Protein AF-A0A226WRP9-F1 (afdb_monomer)

Nearest PDB structures (foldseek):
  2lrm-assembly1_B  TM=5.390E-01  e=3.665E-01  Escherichia coli K-12
  6h4c-assembly1_D  TM=4.830E-01  e=7.825E+00  Staphylococcus aureus

Organism: Caballeronia sordidicola (NCBI:txid196367)

Solvent-accessible surface area (backbone atoms only — not comparable to full-atom values): 4300 Å² total; per-residue (Å²): 132,63,78,87,50,51,60,57,52,54,52,51,40,39,43,77,68,62,75,72,68,52,99,83,60,58,66,42,96,62,55,62,63,42,45,52,52,52,50,55,51,41,70,75,41,72,86,57,58,65,62,57,50,56,50,52,36,40,76,67,64,76,30,69,74,63,60,86,132

Secondary structure (DSSP, 8-state):
--GGGHHHHHHHHHHHTTSS--TT--B-S--HHHHHHHHHHHHH-TTS-HHHHHHHHHHTTS---B---

Sequence (69 aa):
MEDAYKPALVYWVSGVDKLGVSETVTTVVDVATPVATIVGECTQTPQAPFASKVRDLYKSGRIALFRHS

InterPro domains:
  IPR036831 HNS-dependent expression A superfamily [SSF47752] (2-57)
  IPR038303 HNS-dependent expression A/B superfamily [G3DSA:1.10.890.10] (1-62)

Radius of gyration: 11.38 Å; Cα contacts (8 Å, |Δi|>4): 53; chains: 1; bounding box: 23×27×26 Å

Structure (mmCIF, N/CA/C/O backbone):
data_AF-A0A226WRP9-F1
#
_entry.id   AF-A0A226WRP9-F1
#
loop_
_atom_site.group_PDB
_atom_site.id
_atom_site.type_symbol
_atom_site.label_atom_id
_atom_site.label_alt_id
_atom_site.label_comp_id
_atom_site.label_asym_id
_atom_site.label_entity_id
_atom_site.label_seq_id
_atom_site.pdbx_PDB_ins_code
_atom_site.Cartn_x
_atom_site.Cartn_y
_atom_site.Cartn_z
_atom_site.occupancy
_atom_site.B_iso_or_equiv
_atom_site.auth_seq_id
_atom_site.auth_comp_id
_atom_site.auth_asym_id
_atom_site.auth_atom_id
_atom_site.pdbx_PDB_model_num
ATOM 1 N N . MET A 1 1 ? 7.018 12.318 6.440 1.00 63.06 1 MET A N 1
ATOM 2 C CA . MET A 1 1 ? 7.610 11.271 5.580 1.00 63.06 1 MET A CA 1
ATOM 3 C C . MET A 1 1 ? 7.855 11.900 4.230 1.00 63.06 1 MET A C 1
ATOM 5 O O . MET A 1 1 ? 6.928 12.513 3.717 1.00 63.06 1 MET A O 1
ATOM 9 N N . GLU A 1 2 ? 9.070 11.810 3.703 1.00 80.81 2 GLU A N 1
ATOM 10 C CA . GLU A 1 2 ? 9.376 12.351 2.376 1.00 80.81 2 GLU A CA 1
ATOM 11 C C . GLU A 1 2 ? 8.793 11.446 1.285 1.00 80.81 2 GLU A C 1
ATOM 13 O O . GLU A 1 2 ? 8.751 10.221 1.436 1.00 80.81 2 GLU A O 1
ATOM 18 N N . ASP A 1 3 ? 8.344 12.048 0.184 1.00 78.38 3 ASP A N 1
ATOM 19 C CA . ASP A 1 3 ? 7.636 11.342 -0.889 1.00 78.38 3 ASP A CA 1
ATOM 20 C C . ASP A 1 3 ? 8.477 10.233 -1.530 1.00 78.38 3 ASP A C 1
ATOM 22 O O . ASP A 1 3 ? 7.937 9.185 -1.886 1.00 78.38 3 ASP A O 1
ATOM 26 N N . ALA A 1 4 ? 9.800 10.415 -1.570 1.00 82.75 4 ALA A N 1
ATOM 27 C CA . ALA A 1 4 ? 10.756 9.435 -2.077 1.00 82.75 4 ALA A CA 1
ATOM 28 C C . ALA A 1 4 ? 10.725 8.090 -1.322 1.00 82.75 4 ALA A C 1
ATOM 30 O O . ALA A 1 4 ? 11.041 7.056 -1.907 1.00 82.75 4 ALA A O 1
ATOM 31 N N . TYR A 1 5 ? 10.307 8.069 -0.050 1.00 81.69 5 TYR A N 1
ATOM 32 C CA . TYR A 1 5 ? 10.278 6.845 0.764 1.00 81.69 5 TYR A CA 1
ATOM 33 C C . TYR A 1 5 ? 8.941 6.104 0.736 1.00 81.69 5 TYR A C 1
ATOM 35 O O . TYR A 1 5 ? 8.877 4.944 1.148 1.00 81.69 5 TYR A O 1
ATOM 43 N N . LYS A 1 6 ? 7.866 6.737 0.249 1.00 83.19 6 LYS A N 1
ATOM 44 C CA . LYS A 1 6 ? 6.526 6.131 0.236 1.00 83.19 6 LYS A CA 1
ATOM 45 C C . LYS A 1 6 ? 6.489 4.784 -0.506 1.00 83.19 6 LYS A C 1
ATOM 47 O O . LYS A 1 6 ? 5.923 3.846 0.058 1.00 83.19 6 LYS A O 1
ATOM 52 N N . PRO A 1 7 ? 7.112 4.622 -1.694 1.00 82.94 7 PRO A N 1
ATOM 53 C CA . PRO A 1 7 ? 7.126 3.330 -2.383 1.00 82.94 7 PRO A CA 1
ATOM 54 C C . PRO A 1 7 ? 7.822 2.232 -1.568 1.00 82.94 7 PRO A C 1
ATOM 56 O O . PRO A 1 7 ? 7.298 1.126 -1.441 1.00 82.94 7 PRO A O 1
ATOM 59 N N . ALA A 1 8 ? 8.966 2.551 -0.956 1.00 82.62 8 ALA A N 1
ATOM 60 C CA . ALA A 1 8 ? 9.728 1.602 -0.147 1.00 82.62 8 ALA A CA 1
ATOM 61 C C . ALA A 1 8 ? 8.936 1.128 1.081 1.00 82.62 8 ALA A C 1
ATOM 63 O O . ALA A 1 8 ? 8.960 -0.054 1.419 1.00 82.62 8 ALA A O 1
ATOM 64 N N . LEU A 1 9 ? 8.185 2.028 1.723 1.00 82.38 9 LEU A N 1
ATOM 65 C CA . LEU A 1 9 ? 7.381 1.685 2.893 1.00 82.38 9 LEU A CA 1
ATOM 66 C C . LEU A 1 9 ? 6.194 0.777 2.546 1.00 82.38 9 LEU A C 1
ATOM 68 O O . LEU A 1 9 ? 5.906 -0.160 3.291 1.00 82.38 9 LEU A O 1
ATOM 72 N N . VAL A 1 10 ? 5.524 1.028 1.415 1.00 83.00 10 VAL A N 1
ATOM 73 C CA . VAL A 1 10 ? 4.456 0.149 0.910 1.00 83.00 10 VAL A CA 1
ATOM 74 C C . VAL A 1 10 ? 5.003 -1.258 0.665 1.00 83.00 10 VAL A C 1
ATOM 76 O O . VAL A 1 10 ? 4.408 -2.231 1.130 1.0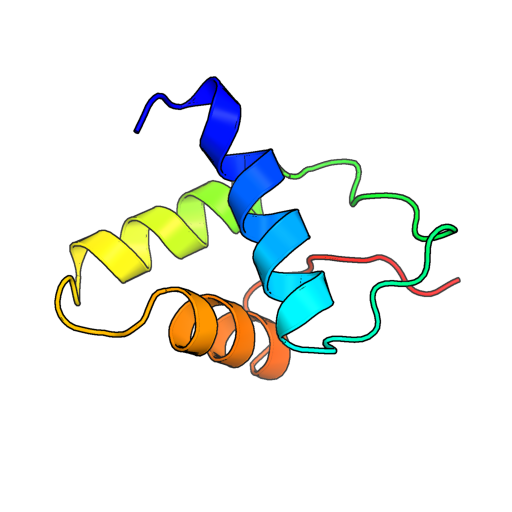0 83.00 10 VAL A O 1
ATOM 79 N N . TYR A 1 11 ? 6.165 -1.365 0.012 1.00 77.81 11 TYR A N 1
ATOM 80 C CA . TYR A 1 11 ? 6.808 -2.651 -0.254 1.00 77.81 11 TYR A CA 1
ATOM 81 C C . TYR A 1 11 ? 7.224 -3.376 1.036 1.00 77.81 11 TYR A C 1
ATOM 83 O O . TYR A 1 11 ? 6.904 -4.550 1.230 1.00 77.81 11 TYR A O 1
ATOM 91 N N . TRP A 1 12 ? 7.858 -2.671 1.974 1.00 80.69 12 TRP A N 1
ATOM 92 C CA . TRP A 1 12 ? 8.245 -3.254 3.260 1.00 80.69 12 TRP A CA 1
ATOM 93 C C . TRP A 1 12 ? 7.039 -3.816 4.025 1.00 80.69 12 TRP A C 1
ATOM 95 O O . TRP A 1 12 ? 7.058 -4.973 4.451 1.00 80.69 12 TRP A O 1
ATOM 105 N N . VAL A 1 13 ? 5.957 -3.038 4.132 1.00 82.56 13 VAL A N 1
ATOM 106 C CA . VAL A 1 13 ? 4.729 -3.480 4.805 1.00 82.56 13 VAL A CA 1
ATOM 107 C C . VAL A 1 13 ? 4.134 -4.696 4.127 1.00 82.56 13 VAL A C 1
ATOM 109 O O . VAL A 1 13 ? 3.759 -5.639 4.810 1.00 82.56 13 VAL A O 1
ATOM 112 N N . SER A 1 14 ? 4.078 -4.718 2.801 1.00 77.06 14 SER A N 1
ATOM 113 C CA . SER A 1 14 ? 3.514 -5.861 2.090 1.00 77.06 14 SER A CA 1
ATOM 114 C C . SER A 1 14 ? 4.293 -7.169 2.302 1.00 77.06 14 SER A C 1
ATOM 116 O O . SER A 1 14 ? 3.686 -8.244 2.316 1.00 77.06 14 SER A O 1
ATOM 118 N N . GLY A 1 15 ? 5.605 -7.086 2.557 1.00 74.00 15 GLY A N 1
ATOM 119 C CA . GLY A 1 15 ? 6.423 -8.222 2.984 1.00 74.00 15 GLY A CA 1
ATOM 120 C C . GLY A 1 15 ? 6.148 -8.648 4.429 1.00 74.00 15 GLY A C 1
ATOM 121 O O . GLY A 1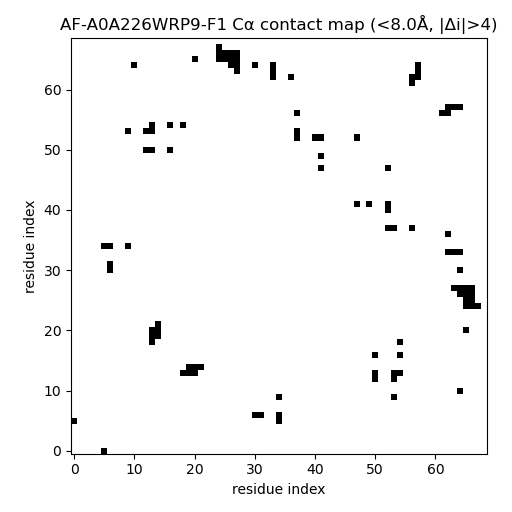 15 ? 5.895 -9.826 4.680 1.00 74.00 15 GLY A O 1
ATOM 122 N N . VAL A 1 16 ? 6.119 -7.698 5.373 1.00 70.56 16 VAL A N 1
ATOM 123 C CA . VAL A 1 16 ? 5.794 -7.957 6.795 1.00 70.56 16 VAL A CA 1
ATOM 124 C C . VAL A 1 16 ? 4.397 -8.559 6.958 1.00 70.56 16 VAL A C 1
ATOM 126 O O . VAL A 1 16 ? 4.178 -9.451 7.777 1.00 70.56 16 VAL A O 1
ATOM 129 N N . ASP A 1 17 ? 3.458 -8.098 6.141 1.00 72.38 17 ASP A N 1
ATOM 130 C CA . ASP A 1 17 ? 2.066 -8.528 6.126 1.00 72.38 17 ASP A CA 1
ATOM 131 C C . ASP A 1 17 ? 1.866 -9.885 5.418 1.00 72.38 17 ASP A C 1
ATOM 133 O O . ASP A 1 17 ? 0.767 -10.433 5.387 1.00 72.38 17 ASP A O 1
ATOM 137 N N . LYS A 1 18 ? 2.952 -10.478 4.897 1.00 68.62 18 LYS A N 1
ATOM 138 C CA . LYS A 1 18 ? 2.964 -11.764 4.187 1.00 68.62 18 LYS A CA 1
ATOM 139 C C . LYS A 1 18 ? 1.999 -11.790 2.999 1.00 68.62 18 LYS A C 1
ATOM 141 O O . LYS A 1 18 ? 1.400 -12.824 2.709 1.00 68.62 18 LYS A O 1
ATOM 146 N N . LEU A 1 19 ? 1.886 -10.683 2.261 1.00 69.06 19 LEU A N 1
ATOM 147 C CA . LEU A 1 19 ? 1.035 -10.590 1.064 1.00 69.06 19 LEU A CA 1
ATOM 148 C C . LEU A 1 19 ? 1.607 -11.331 -0.160 1.00 69.06 19 LEU A C 1
ATOM 150 O O . LEU A 1 19 ? 1.137 -11.124 -1.275 1.00 69.06 19 LEU A O 1
ATOM 154 N N . GLY A 1 20 ? 2.597 -12.209 0.036 1.00 62.59 20 GLY A N 1
ATOM 155 C CA . GLY A 1 20 ? 3.227 -12.993 -1.030 1.00 62.59 20 GLY A CA 1
ATOM 156 C C . GLY A 1 20 ? 4.478 -12.357 -1.639 1.00 62.59 20 GLY A C 1
ATOM 157 O O . GLY A 1 20 ? 4.881 -12.750 -2.729 1.00 62.59 20 GLY A O 1
ATOM 158 N N . VAL A 1 21 ? 5.109 -11.399 -0.953 1.00 58.31 21 VAL A N 1
ATOM 159 C CA . VAL A 1 21 ? 6.390 -10.822 -1.388 1.00 58.31 21 VAL A CA 1
ATOM 160 C C . VAL A 1 21 ? 7.500 -11.857 -1.215 1.00 58.31 21 VAL A C 1
ATOM 162 O O . VAL A 1 21 ? 7.877 -12.187 -0.093 1.00 58.31 21 VAL A O 1
ATOM 165 N N . SER A 1 22 ? 8.012 -12.373 -2.328 1.00 54.94 22 SER A N 1
ATOM 166 C CA . SER A 1 22 ? 9.258 -13.141 -2.384 1.00 54.94 22 SER A CA 1
ATOM 167 C C . SER A 1 22 ? 10.358 -12.259 -2.985 1.00 54.94 22 SER A C 1
ATOM 169 O O . SER A 1 22 ? 10.049 -11.331 -3.732 1.00 54.94 22 SER A O 1
ATOM 171 N N . GLU A 1 23 ? 11.634 -12.518 -2.680 1.00 53.38 23 GLU A N 1
ATOM 172 C CA . GLU A 1 23 ? 12.771 -11.703 -3.164 1.00 53.38 23 GLU A CA 1
ATOM 173 C C . GLU A 1 23 ? 12.818 -11.549 -4.697 1.00 53.38 23 GLU A C 1
ATOM 175 O O . GLU A 1 23 ? 13.413 -10.604 -5.205 1.00 53.38 23 GLU A O 1
ATOM 180 N N . THR A 1 24 ? 12.158 -12.440 -5.441 1.00 51.44 24 THR A N 1
ATOM 181 C CA . THR A 1 24 ? 12.104 -12.464 -6.910 1.00 51.44 24 THR A CA 1
ATOM 182 C C . THR A 1 24 ? 10.902 -11.743 -7.529 1.00 51.44 24 THR A C 1
ATOM 184 O O . THR A 1 24 ? 10.677 -11.854 -8.735 1.00 51.44 24 THR A O 1
ATOM 187 N N . VAL A 1 25 ? 10.115 -10.991 -6.756 1.00 55.75 25 VAL A N 1
ATOM 188 C CA . VAL A 1 25 ? 8.953 -10.279 -7.302 1.00 55.75 25 VAL A CA 1
ATOM 189 C C . VAL A 1 25 ? 9.397 -9.046 -8.088 1.00 55.75 25 VAL A C 1
ATOM 191 O O . VAL A 1 25 ? 9.957 -8.099 -7.538 1.00 55.75 25 VAL A O 1
ATOM 194 N N . THR A 1 26 ? 9.100 -9.032 -9.390 1.00 56.78 26 THR A N 1
ATOM 195 C CA . THR A 1 26 ? 9.236 -7.826 -10.209 1.00 56.78 26 THR A CA 1
ATOM 196 C C . THR A 1 26 ? 8.210 -6.813 -9.713 1.00 56.7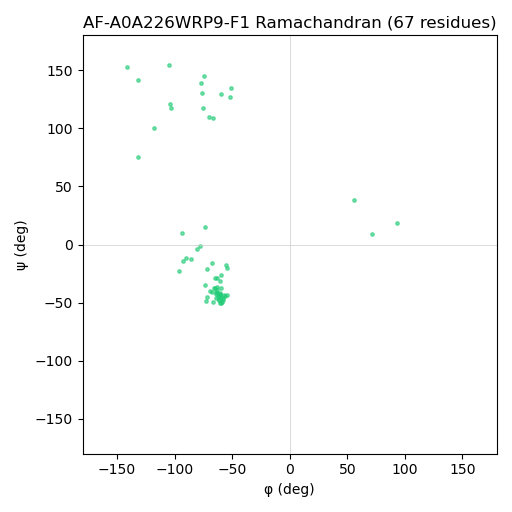8 26 THR A C 1
ATOM 198 O O . THR A 1 26 ? 7.000 -7.004 -9.869 1.00 56.78 26 THR A O 1
ATOM 201 N N . THR A 1 27 ? 8.693 -5.759 -9.059 1.00 57.78 27 THR A N 1
ATOM 202 C CA . THR A 1 27 ? 7.876 -4.619 -8.650 1.00 57.78 27 THR A CA 1
ATOM 203 C C . THR A 1 27 ? 7.081 -4.125 -9.853 1.00 57.78 27 THR A C 1
ATOM 205 O O . THR 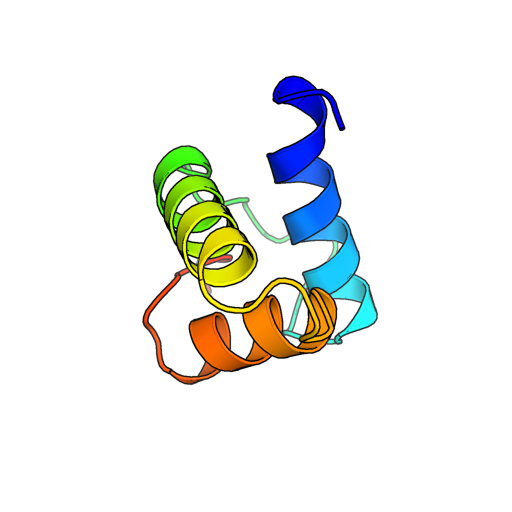A 1 27 ? 7.591 -4.054 -10.975 1.00 57.78 27 THR A O 1
ATOM 208 N N . VAL A 1 28 ? 5.793 -3.853 -9.640 1.00 55.72 28 VAL A N 1
ATOM 209 C CA . VAL A 1 28 ? 4.917 -3.331 -10.691 1.00 55.72 28 VAL A CA 1
ATOM 210 C C . VAL A 1 28 ? 5.602 -2.106 -11.297 1.00 55.72 28 VAL A C 1
ATOM 212 O O . VAL A 1 28 ? 6.016 -1.204 -10.573 1.00 55.72 28 VAL A O 1
ATOM 215 N N . VAL A 1 29 ? 5.748 -2.101 -12.625 1.00 56.97 29 VAL A N 1
ATOM 216 C CA . VAL A 1 29 ? 6.428 -1.042 -13.399 1.00 56.97 29 VAL A CA 1
ATOM 217 C C . VAL A 1 29 ? 5.820 0.350 -13.125 1.00 56.97 29 VAL A C 1
ATOM 219 O O . VAL A 1 29 ? 6.476 1.361 -13.347 1.00 56.97 29 VAL A O 1
ATOM 222 N N . ASP A 1 30 ? 4.607 0.398 -12.561 1.00 65.81 30 ASP A N 1
ATOM 223 C CA . ASP A 1 30 ? 3.975 1.579 -11.974 1.00 65.81 30 ASP A CA 1
ATOM 224 C C . ASP A 1 30 ? 3.689 1.393 -10.468 1.00 65.81 30 ASP A C 1
ATOM 226 O O . ASP A 1 30 ? 2.695 0.791 -10.059 1.00 65.81 30 ASP A O 1
ATOM 230 N N . VAL A 1 31 ? 4.565 1.953 -9.634 1.00 72.25 31 VAL A N 1
ATOM 231 C CA . VAL A 1 31 ? 4.370 2.080 -8.178 1.00 72.25 31 VAL A CA 1
ATOM 232 C C . VAL A 1 31 ? 3.679 3.388 -7.779 1.00 72.25 31 VAL A C 1
ATOM 234 O O . VAL A 1 31 ? 3.254 3.525 -6.631 1.00 72.25 31 VAL A O 1
ATOM 237 N N . ALA A 1 32 ? 3.540 4.354 -8.690 1.00 75.62 32 ALA A N 1
ATOM 238 C CA . ALA A 1 32 ? 3.005 5.673 -8.365 1.00 75.62 32 ALA A CA 1
ATOM 239 C C . ALA A 1 32 ? 1.495 5.613 -8.094 1.00 75.62 32 ALA A C 1
ATOM 241 O O . ALA A 1 32 ? 1.026 6.138 -7.081 1.00 75.62 32 ALA A O 1
ATOM 242 N N . THR A 1 33 ? 0.746 4.907 -8.943 1.00 81.94 33 THR A N 1
ATOM 243 C CA . THR A 1 33 ? -0.710 4.733 -8.808 1.00 81.94 33 THR A CA 1
ATOM 244 C C . THR A 1 33 ? -1.134 4.046 -7.497 1.00 81.94 33 THR A C 1
ATOM 246 O O . THR A 1 33 ? -1.986 4.594 -6.780 1.00 81.94 33 THR A O 1
ATOM 249 N N . PRO A 1 34 ? -0.560 2.888 -7.104 1.00 84.69 34 PRO A N 1
ATOM 250 C CA . PRO A 1 34 ? -0.922 2.255 -5.836 1.00 84.69 34 PRO A CA 1
ATOM 251 C C . PRO A 1 34 ? -0.507 3.099 -4.622 1.00 84.69 34 PRO A C 1
ATOM 253 O O . PRO A 1 34 ? -1.280 3.204 -3.669 1.00 84.69 34 PRO A O 1
ATOM 256 N N . VAL A 1 35 ? 0.654 3.768 -4.662 1.00 87.62 35 VAL A N 1
ATOM 257 C CA . VAL A 1 35 ? 1.089 4.673 -3.582 1.00 87.62 35 VAL A CA 1
ATOM 258 C C . VAL A 1 35 ? 0.124 5.848 -3.424 1.00 87.62 35 VAL A C 1
ATOM 260 O O . VAL A 1 35 ? -0.276 6.148 -2.300 1.00 87.62 35 VAL A O 1
ATOM 263 N N . ALA A 1 36 ? -0.293 6.488 -4.519 1.00 88.25 36 ALA A N 1
ATOM 264 C CA . ALA A 1 36 ? -1.246 7.596 -4.471 1.00 88.25 36 ALA A CA 1
ATOM 265 C C . ALA A 1 36 ? -2.593 7.162 -3.870 1.00 88.25 36 ALA A C 1
ATOM 267 O O . ALA A 1 36 ? -3.148 7.861 -3.020 1.00 88.25 36 ALA A O 1
ATOM 268 N N . THR A 1 37 ? -3.070 5.970 -4.243 1.00 90.12 37 THR A N 1
ATOM 269 C CA . THR A 1 37 ? -4.304 5.378 -3.701 1.00 90.12 37 THR A CA 1
ATOM 270 C C . THR A 1 37 ? -4.199 5.157 -2.192 1.00 90.12 37 THR A C 1
ATOM 272 O O . THR A 1 37 ? -5.079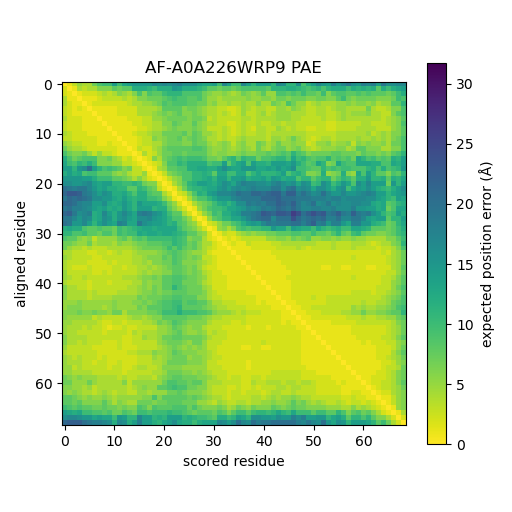 5.573 -1.439 1.00 90.12 37 THR A O 1
ATOM 275 N N . ILE A 1 38 ? -3.096 4.561 -1.728 1.00 90.69 38 ILE A N 1
ATOM 276 C CA . ILE A 1 38 ? -2.856 4.327 -0.299 1.00 90.69 38 ILE A CA 1
ATOM 277 C C . ILE A 1 38 ? -2.758 5.655 0.467 1.00 90.69 38 ILE A C 1
ATOM 279 O O . ILE A 1 38 ? -3.319 5.774 1.555 1.00 90.69 38 ILE A O 1
ATOM 283 N N . VAL A 1 39 ? -2.072 6.661 -0.086 1.00 91.50 39 VAL A N 1
ATOM 284 C CA . VAL A 1 39 ? -1.956 7.988 0.540 1.00 91.50 39 VAL A CA 1
ATOM 285 C C . VAL A 1 39 ? -3.329 8.639 0.695 1.00 91.50 39 VAL A C 1
ATOM 287 O O . VAL A 1 39 ? -3.644 9.085 1.796 1.00 91.50 39 VAL A O 1
ATOM 290 N N . GLY A 1 40 ? -4.156 8.647 -0.356 1.00 92.38 40 GLY A N 1
ATOM 291 C CA . GLY A 1 40 ? -5.509 9.211 -0.293 1.00 92.38 40 GLY A CA 1
ATOM 292 C C . GLY A 1 40 ? -6.362 8.549 0.791 1.00 92.38 40 GLY A C 1
ATOM 293 O O . GLY A 1 40 ? -6.992 9.227 1.602 1.00 92.38 40 GLY A O 1
ATOM 294 N N . GLU A 1 41 ? -6.288 7.224 0.883 1.00 92.50 41 GLU A N 1
ATOM 295 C CA . GLU A 1 41 ? -6.973 6.448 1.914 1.00 92.50 41 GLU A CA 1
ATOM 296 C C . GLU A 1 41 ? -6.458 6.775 3.324 1.00 92.50 41 GLU A C 1
ATOM 298 O O . GLU A 1 41 ? -7.248 6.914 4.260 1.00 92.50 41 GLU A O 1
ATOM 303 N N . CYS A 1 42 ? -5.145 6.903 3.512 1.00 91.25 42 CYS A N 1
ATOM 304 C CA . CYS A 1 42 ? -4.558 7.299 4.795 1.00 91.25 42 CYS A CA 1
ATOM 305 C C . CYS A 1 42 ? -4.983 8.708 5.217 1.00 91.25 42 CYS A C 1
ATOM 307 O O . CYS A 1 42 ? -5.226 8.932 6.400 1.00 91.25 42 CYS A O 1
ATOM 309 N N . THR A 1 43 ? -5.130 9.638 4.272 1.00 92.56 43 THR A N 1
ATOM 310 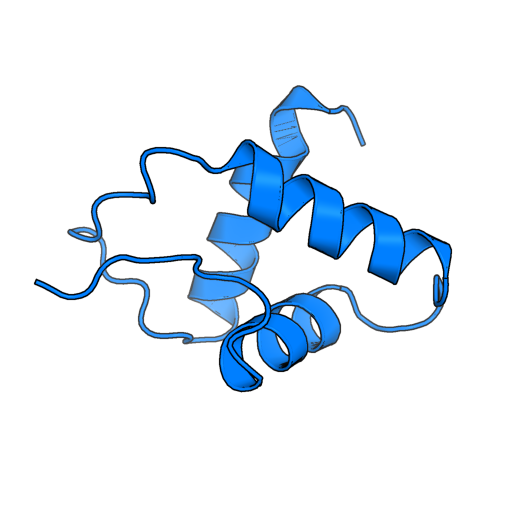C CA . THR A 1 43 ? -5.652 10.982 4.552 1.00 92.56 43 THR A CA 1
ATOM 311 C C . THR A 1 43 ? -7.110 10.941 5.014 1.00 92.56 43 THR A C 1
ATOM 313 O O . THR A 1 43 ? -7.479 11.694 5.912 1.00 92.56 43 THR A O 1
ATOM 316 N N . GLN A 1 44 ? -7.934 10.052 4.451 1.00 93.38 44 GLN A N 1
ATOM 317 C CA . GLN A 1 44 ? -9.349 9.923 4.824 1.00 93.38 44 GLN A CA 1
ATOM 318 C C . GLN A 1 44 ? -9.559 9.257 6.186 1.00 93.38 44 GLN A C 1
ATOM 320 O O . GLN A 1 44 ? -10.487 9.618 6.907 1.00 93.38 44 GLN A O 1
ATOM 325 N N . THR A 1 45 ? -8.711 8.295 6.563 1.00 91.88 45 THR A N 1
ATOM 326 C CA . THR A 1 45 ? -8.804 7.642 7.879 1.00 91.88 45 THR A CA 1
ATOM 327 C C . THR A 1 45 ? -7.427 7.583 8.559 1.00 91.88 45 THR A C 1
ATOM 329 O O . THR A 1 45 ? -6.808 6.514 8.625 1.00 91.88 45 THR A O 1
ATOM 332 N N . PRO A 1 46 ? -6.936 8.711 9.100 1.00 90.62 46 PRO A N 1
ATOM 333 C CA . PRO A 1 46 ? -5.573 8.818 9.627 1.00 90.62 46 PRO A CA 1
ATOM 334 C C . PRO A 1 46 ? -5.320 7.976 10.885 1.00 90.62 46 PRO A C 1
ATOM 336 O O . PRO A 1 46 ? -4.172 7.735 11.238 1.00 90.62 46 PRO A O 1
ATOM 339 N N . GLN A 1 47 ? -6.379 7.513 11.559 1.00 93.06 47 GLN A N 1
ATOM 340 C CA . GLN A 1 47 ? -6.277 6.659 12.748 1.00 93.06 47 GLN A CA 1
ATOM 341 C C . GLN A 1 47 ? -6.160 5.163 12.418 1.00 93.06 47 GLN A C 1
ATOM 343 O O . GLN A 1 47 ? -5.857 4.358 13.296 1.00 93.06 47 GLN A O 1
ATOM 348 N N . ALA A 1 48 ? -6.422 4.768 11.169 1.00 90.12 48 ALA A N 1
ATOM 349 C CA . ALA A 1 48 ? -6.345 3.370 10.772 1.00 90.12 48 ALA A CA 1
ATOM 350 C C . ALA A 1 48 ? -4.877 2.937 10.593 1.00 90.12 48 ALA A C 1
ATOM 352 O O . ALA A 1 48 ? -4.092 3.681 9.996 1.00 90.12 48 ALA A O 1
ATOM 353 N N . PRO A 1 49 ? -4.496 1.723 11.033 1.00 91.06 49 PRO A N 1
ATOM 354 C CA . PRO A 1 49 ? -3.149 1.215 10.823 1.00 91.06 49 PRO A CA 1
ATOM 355 C C . PRO A 1 49 ? -2.811 1.131 9.334 1.00 91.06 49 PRO A C 1
ATOM 357 O O . PRO A 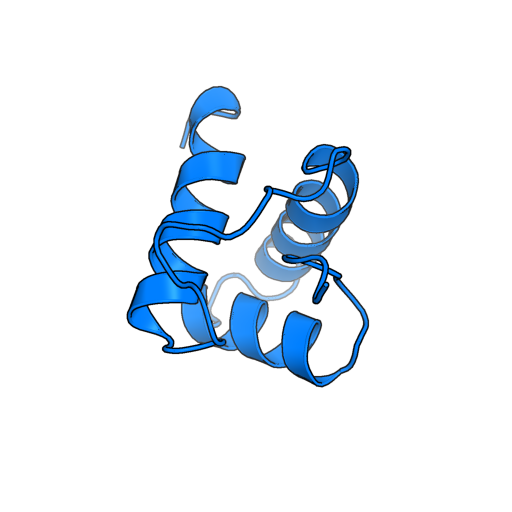1 49 ? -3.540 0.522 8.547 1.00 91.06 49 PRO A O 1
ATOM 360 N N . PHE A 1 50 ? -1.664 1.694 8.962 1.00 89.12 50 PHE A N 1
ATOM 361 C CA . PHE A 1 50 ? -1.179 1.703 7.582 1.00 89.12 50 PHE A CA 1
ATOM 362 C C . PHE A 1 50 ? -1.098 0.290 6.978 1.00 89.12 50 PHE A C 1
ATOM 364 O O . PHE A 1 50 ? -1.564 0.074 5.863 1.00 89.12 50 PHE A O 1
ATOM 371 N N . ALA A 1 51 ? -0.591 -0.689 7.737 1.00 88.44 51 ALA A N 1
ATOM 372 C CA . ALA A 1 51 ? -0.500 -2.077 7.282 1.00 88.44 51 ALA A CA 1
ATOM 373 C C . ALA A 1 51 ? -1.865 -2.69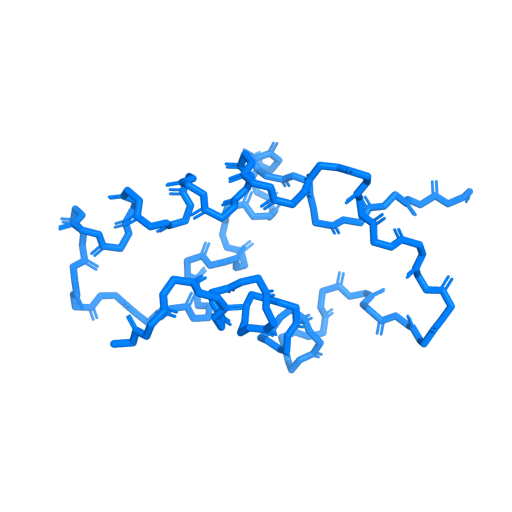0 6.948 1.00 88.44 51 ALA A C 1
ATOM 375 O O . ALA A 1 51 ? -2.032 -3.282 5.884 1.00 88.44 51 ALA A O 1
ATOM 376 N N . SER A 1 52 ? -2.866 -2.463 7.804 1.00 89.88 52 SER A N 1
ATOM 377 C CA . SER A 1 52 ? -4.234 -2.916 7.549 1.00 89.88 52 SER A CA 1
ATOM 378 C C . SER A 1 52 ? -4.800 -2.295 6.273 1.00 89.88 52 SER A C 1
ATOM 380 O O . SER A 1 52 ? -5.345 -3.017 5.448 1.00 89.88 52 SER A O 1
ATOM 382 N N . LYS A 1 53 ? -4.581 -0.995 6.034 1.00 90.69 53 LYS A N 1
ATOM 383 C CA . LYS A 1 53 ? -5.007 -0.344 4.782 1.00 90.69 53 LYS A CA 1
ATOM 384 C C . LYS A 1 53 ? -4.374 -0.960 3.544 1.00 90.69 53 LYS A C 1
ATOM 386 O O . LYS A 1 53 ? -5.085 -1.264 2.591 1.00 90.69 53 LYS A O 1
ATOM 391 N N . VAL A 1 54 ? -3.052 -1.126 3.545 1.00 89.31 54 VAL A N 1
ATOM 392 C CA . VAL A 1 54 ? -2.326 -1.718 2.411 1.00 89.31 54 VAL A CA 1
ATOM 393 C C . VAL A 1 54 ? -2.861 -3.122 2.123 1.00 89.31 54 VAL A C 1
ATOM 395 O O . VAL A 1 54 ? -3.179 -3.434 0.976 1.00 89.31 54 VAL A O 1
ATOM 398 N N . ARG A 1 55 ? -3.045 -3.937 3.169 1.00 88.06 55 ARG A N 1
ATOM 399 C CA . ARG A 1 55 ? -3.647 -5.272 3.078 1.00 88.06 55 ARG A CA 1
ATOM 400 C C . ARG A 1 55 ? -5.063 -5.233 2.506 1.00 88.06 55 ARG A C 1
ATOM 402 O O . ARG A 1 55 ? -5.358 -6.011 1.603 1.00 88.06 55 ARG A O 1
ATOM 409 N N . ASP A 1 56 ? -5.936 -4.374 3.019 1.00 90.62 56 ASP A N 1
ATOM 410 C CA . ASP A 1 56 ? -7.349 -4.330 2.628 1.00 90.62 56 ASP A CA 1
ATOM 411 C C . ASP A 1 56 ? -7.515 -3.860 1.178 1.00 90.62 56 ASP A C 1
ATOM 413 O O . ASP A 1 56 ? -8.283 -4.441 0.405 1.00 90.62 56 ASP A O 1
ATOM 417 N N . LEU A 1 57 ? -6.739 -2.855 0.765 1.00 89.88 57 LEU A N 1
ATOM 418 C CA . LEU A 1 57 ? -6.700 -2.383 -0.619 1.00 89.88 57 LEU A CA 1
ATOM 419 C C . LEU A 1 57 ? -6.174 -3.463 -1.569 1.00 89.88 57 LEU A C 1
ATOM 421 O O . LEU A 1 57 ? -6.717 -3.642 -2.658 1.00 89.88 57 LEU A O 1
ATOM 425 N N . TYR A 1 58 ? -5.143 -4.200 -1.153 1.00 86.94 58 TYR A N 1
ATOM 426 C CA . TYR A 1 58 ? -4.588 -5.295 -1.942 1.00 86.94 58 TYR A CA 1
ATOM 427 C C . TYR A 1 58 ? -5.584 -6.454 -2.077 1.00 86.94 58 TYR A C 1
ATOM 429 O O . TYR A 1 58 ? -5.887 -6.890 -3.185 1.00 86.94 58 TYR A O 1
ATOM 437 N N . LYS A 1 59 ? -6.171 -6.913 -0.964 1.00 86.38 59 LYS A N 1
ATOM 438 C CA . LYS A 1 59 ? -7.153 -8.013 -0.952 1.00 86.38 59 LYS A CA 1
ATOM 439 C C . LYS A 1 59 ? -8.448 -7.678 -1.690 1.00 86.38 59 LYS A C 1
ATOM 441 O O . LYS A 1 59 ? -9.089 -8.581 -2.215 1.00 86.38 59 LYS A O 1
ATOM 446 N N . SER A 1 60 ? -8.832 -6.403 -1.736 1.00 89.69 60 SER A N 1
ATOM 447 C CA . SER A 1 60 ? -9.985 -5.939 -2.519 1.00 89.69 60 SER A CA 1
ATOM 448 C C . SER A 1 60 ? -9.681 -5.751 -4.010 1.00 89.69 60 SER A C 1
ATOM 450 O O . SER A 1 60 ? -10.587 -5.417 -4.768 1.00 89.69 60 SER A O 1
ATOM 452 N N . GLY A 1 61 ? -8.428 -5.938 -4.445 1.00 86.12 61 GLY A N 1
ATOM 453 C CA . GLY A 1 61 ? -8.010 -5.723 -5.833 1.00 86.12 61 GLY A CA 1
ATOM 454 C C . GLY A 1 61 ? -7.967 -4.249 -6.250 1.00 86.12 61 GLY A C 1
ATOM 455 O O . GLY A 1 61 ? -7.781 -3.953 -7.428 1.00 86.12 61 GLY A O 1
ATOM 456 N N . ARG A 1 62 ? -8.124 -3.313 -5.302 1.00 86.19 62 ARG A N 1
ATOM 457 C CA . ARG A 1 62 ? -8.066 -1.862 -5.556 1.00 86.19 62 ARG A CA 1
ATOM 458 C C . ARG A 1 62 ? -6.650 -1.374 -5.847 1.00 86.19 62 ARG A C 1
ATOM 460 O O . ARG A 1 62 ? -6.486 -0.313 -6.439 1.00 86.19 62 ARG A O 1
ATOM 467 N N . ILE A 1 63 ? -5.642 -2.134 -5.424 1.00 86.06 63 ILE A N 1
ATOM 468 C CA . ILE A 1 63 ? -4.243 -1.920 -5.789 1.00 86.06 63 ILE A CA 1
ATOM 469 C C . ILE A 1 63 ? -3.621 -3.242 -6.233 1.00 86.06 63 ILE A C 1
ATOM 471 O O . ILE A 1 63 ? -3.862 -4.289 -5.634 1.00 86.06 63 ILE A O 1
ATOM 475 N N . ALA A 1 64 ? -2.767 -3.174 -7.249 1.00 82.56 64 ALA A N 1
ATOM 476 C CA . ALA A 1 64 ? -1.842 -4.244 -7.584 1.00 82.56 64 ALA A CA 1
ATOM 477 C C . ALA A 1 64 ? -0.456 -3.837 -7.080 1.00 82.56 64 ALA A C 1
ATOM 479 O O . ALA A 1 64 ? 0.087 -2.821 -7.506 1.00 82.56 64 ALA A O 1
ATOM 480 N N . LEU A 1 65 ? 0.096 -4.608 -6.144 1.00 76.62 65 LEU A N 1
ATOM 481 C CA . LEU A 1 65 ? 1.445 -4.375 -5.617 1.00 76.62 65 LEU A CA 1
ATOM 482 C C . LEU A 1 65 ? 2.495 -5.243 -6.315 1.00 76.62 65 LEU A C 1
ATOM 484 O O . LEU A 1 65 ? 3.668 -4.877 -6.354 1.00 76.62 65 LEU A O 1
ATOM 488 N N . PHE A 1 66 ? 2.061 -6.360 -6.905 1.00 75.25 66 PHE A N 1
ATOM 489 C CA . PHE A 1 66 ? 2.913 -7.378 -7.515 1.00 75.25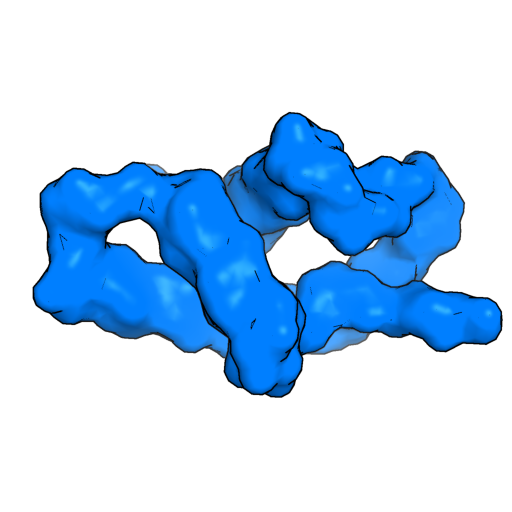 66 PHE A CA 1
ATOM 490 C C . PHE A 1 66 ? 2.275 -7.903 -8.794 1.00 75.25 66 PHE A C 1
ATOM 492 O O . PHE A 1 66 ? 1.049 -7.931 -8.922 1.00 75.25 66 PHE A O 1
ATOM 499 N N . ARG A 1 67 ? 3.112 -8.365 -9.723 1.00 65.12 67 ARG A N 1
ATOM 500 C CA . ARG A 1 67 ? 2.678 -9.179 -10.857 1.00 65.12 67 ARG A CA 1
ATOM 501 C C . ARG A 1 67 ? 3.069 -10.623 -10.559 1.00 65.12 67 ARG A C 1
ATOM 503 O O . ARG A 1 67 ? 4.244 -10.900 -10.342 1.00 65.12 67 ARG A O 1
ATOM 510 N N . HIS A 1 68 ? 2.093 -11.521 -10.520 1.00 56.41 68 HIS A N 1
ATOM 511 C CA . HIS A 1 68 ? 2.376 -12.953 -10.506 1.00 56.41 68 HIS A CA 1
ATOM 512 C C . HIS A 1 68 ? 2.762 -13.380 -11.928 1.00 56.41 68 HIS A C 1
ATOM 514 O O . HIS A 1 68 ? 2.084 -12.989 -12.881 1.00 56.41 68 HIS A O 1
ATOM 520 N N . SER A 1 69 ? 3.884 -14.094 -12.060 1.00 53.47 69 SER A N 1
ATOM 521 C CA . SER A 1 69 ? 4.316 -14.751 -13.301 1.00 53.47 69 SER A CA 1
ATOM 522 C C . SER A 1 69 ? 3.462 -15.971 -13.602 1.00 53.47 69 SER A C 1
ATOM 524 O O . SER A 1 69 ? 3.229 -16.727 -12.630 1.00 53.47 69 SER A O 1
#

Mean predicted aligned error: 6.38 Å

Foldseek 3Di:
DDPVCLLVVLLVLCVVLPVPDDPPFDWDPDSPVLSVVLVVVCVVPVPDDSSVSSVVCVVVVVDDGTDDD

pLDDT: mean 78.71, std 12.68, range [51.44, 93.38]